Protein AF-A0A3D4ZYW8-F1 (afdb_monomer)

Solvent-accessible surface area (backbone atoms only — not comparable to full-atom values): 10559 Å² total; per-residue (Å²): 140,90,84,82,90,80,96,76,89,89,89,86,81,91,84,84,88,75,84,74,79,77,76,68,77,71,71,81,78,73,75,52,55,40,69,50,76,44,72,74,35,45,52,67,60,55,44,52,56,51,22,74,72,55,77,48,76,64,67,77,59,90,89,68,84,41,64,35,67,51,78,41,76,71,31,46,46,69,60,50,50,51,53,52,19,59,69,52,79,48,84,80,86,88,85,84,89,86,72,98,62,82,70,98,59,85,78,48,36,67,55,50,51,49,52,52,51,50,52,49,47,55,52,61,68,71,47,53,71,69,58,50,49,56,58,61,52,66,78,77,70,84,89,80,94,81,84,83,85,81,94,74,87,83,137

Nearest PDB structures (foldseek):
  4ar0-assembly1_A  TM=6.815E-01  e=3.097E-02  Neisseria meningitidis
  4jtm-assembly1_B-2  TM=6.570E-01  e=2.774E+00  Escherichia coli ETEC H10407
  7muq-assembly1_Gd  TM=4.812E-01  e=5.803E+00  Legionella pneumophila

Sequence (155 aa):
MPVPTCRAQAIFVLLALGYCLVAGAQPAATPPTVSLTATEAPVRTITASLQEQTEVQIAVTAWTDATVSVQFDRMPLDDAMRALAEAAEASWMRAYIIERKPPDEPYSAETMLSVLSDVRTAWFEGLSEEQRQALMGGWGGGRNRGQGGGPGQGG

Structure (mmCIF, N/CA/C/O backbone):
data_AF-A0A3D4ZYW8-F1
#
_entry.id   AF-A0A3D4ZYW8-F1
#
loop_
_atom_site.group_PDB
_atom_site.id
_atom_site.type_symbol
_atom_site.label_atom_id
_atom_site.label_alt_id
_atom_site.label_comp_id
_atom_site.label_asym_id
_atom_site.label_entity_id
_atom_site.label_seq_id
_atom_site.pdbx_PDB_ins_code
_atom_site.Cartn_x
_atom_site.Cartn_y
_atom_site.Cartn_z
_atom_site.occupancy
_atom_site.B_iso_or_equiv
_atom_site.auth_seq_id
_atom_site.auth_comp_id
_atom_site.auth_asym_id
_atom_site.auth_atom_id
_atom_site.pdbx_PDB_model_num
ATOM 1 N N . MET A 1 1 ? -5.172 9.113 -79.912 1.00 41.81 1 MET A N 1
ATOM 2 C CA . MET A 1 1 ? -4.070 8.853 -78.964 1.00 41.81 1 MET A CA 1
ATOM 3 C C . MET A 1 1 ? -4.012 10.016 -77.979 1.00 41.81 1 MET A C 1
ATOM 5 O O . MET A 1 1 ? -3.750 11.121 -78.436 1.00 41.81 1 MET A O 1
ATOM 9 N N . PRO A 1 2 ? -4.336 9.821 -76.691 1.00 42.44 2 PRO A N 1
ATOM 10 C CA . PRO A 1 2 ? -4.197 10.844 -75.658 1.00 42.44 2 PRO A CA 1
ATOM 11 C C . PRO A 1 2 ? -2.952 10.586 -74.789 1.00 42.44 2 PRO A C 1
ATOM 13 O O . PRO A 1 2 ? -2.712 9.459 -74.365 1.00 42.44 2 PRO A O 1
ATOM 16 N N . VAL A 1 3 ? -2.176 11.632 -74.509 1.00 45.00 3 VAL A N 1
ATOM 17 C CA . VAL A 1 3 ? -1.106 11.677 -73.489 1.00 45.00 3 VAL A CA 1
ATOM 18 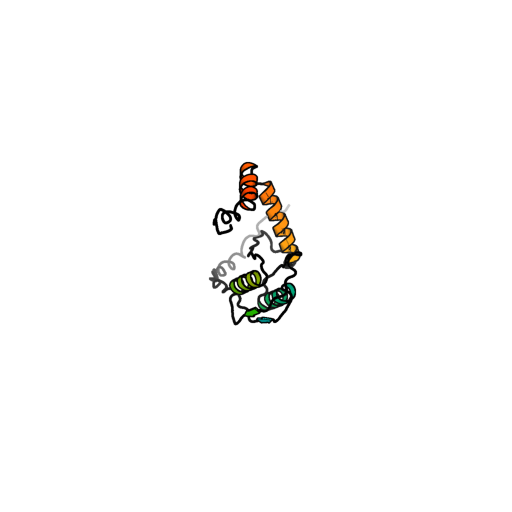C C . VAL A 1 3 ? -1.115 13.108 -72.883 1.00 45.00 3 VAL A C 1
ATOM 20 O O . VAL A 1 3 ? -1.699 13.994 -73.505 1.00 45.00 3 VAL A O 1
ATOM 23 N N . PRO A 1 4 ? -0.525 13.387 -71.703 1.00 52.12 4 PRO A N 1
ATOM 24 C CA . PRO A 1 4 ? -1.160 13.317 -70.381 1.00 52.12 4 PRO A CA 1
ATOM 25 C C . PRO A 1 4 ? -0.989 14.633 -69.567 1.00 52.12 4 PRO A C 1
ATOM 27 O O . PRO A 1 4 ? -0.434 15.606 -70.067 1.00 52.12 4 PRO A O 1
ATOM 30 N N . THR A 1 5 ? -1.336 14.595 -68.265 1.00 50.22 5 THR A N 1
ATOM 31 C CA . THR A 1 5 ? -0.846 15.475 -67.159 1.00 50.22 5 THR A CA 1
ATOM 32 C C . THR A 1 5 ? -1.259 16.963 -67.203 1.00 50.22 5 THR A C 1
ATOM 34 O O . THR A 1 5 ? -1.389 17.552 -68.257 1.00 50.22 5 THR A O 1
ATOM 37 N N . CYS A 1 6 ? -1.549 17.688 -66.120 1.00 38.56 6 CYS A N 1
ATOM 38 C CA . CYS A 1 6 ? -1.086 17.637 -64.738 1.00 38.56 6 CYS A CA 1
ATOM 39 C C . CYS A 1 6 ? -2.187 18.230 -63.835 1.00 38.56 6 CYS A C 1
ATOM 41 O O . CYS A 1 6 ? -2.578 19.382 -64.007 1.00 38.56 6 CYS A O 1
ATOM 43 N N . ARG A 1 7 ? -2.680 17.463 -62.857 1.00 48.62 7 ARG A N 1
ATOM 44 C CA . ARG A 1 7 ? -3.446 18.002 -61.725 1.00 48.62 7 ARG A CA 1
ATOM 45 C C . ARG A 1 7 ? -2.437 18.457 -60.680 1.00 48.62 7 ARG A C 1
ATOM 47 O O . ARG A 1 7 ? -1.845 17.620 -60.008 1.00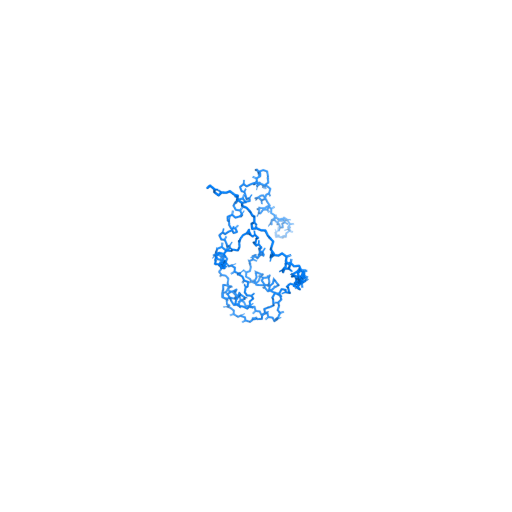 48.62 7 ARG A O 1
ATOM 54 N N . ALA A 1 8 ? -2.227 19.760 -60.566 1.00 47.19 8 ALA A N 1
ATOM 55 C CA . ALA A 1 8 ? -1.388 20.340 -59.534 1.00 47.19 8 ALA A CA 1
ATOM 56 C C . ALA A 1 8 ? -2.077 21.576 -58.950 1.00 47.19 8 ALA A C 1
ATOM 58 O O . ALA A 1 8 ? -2.634 22.378 -59.690 1.00 47.19 8 ALA A O 1
ATOM 59 N N . GLN A 1 9 ? -1.938 21.709 -57.629 1.00 50.97 9 GLN A N 1
ATOM 60 C CA . GLN A 1 9 ? -2.105 22.928 -56.834 1.00 50.97 9 GLN A CA 1
ATOM 61 C C . GLN A 1 9 ? -3.541 23.318 -56.463 1.00 50.97 9 GLN A C 1
ATOM 63 O O . GLN A 1 9 ? -4.282 23.867 -57.266 1.00 50.97 9 GLN A O 1
ATOM 68 N N . ALA A 1 10 ? -3.895 23.092 -55.192 1.00 47.31 10 ALA A N 1
ATOM 69 C CA . ALA A 1 10 ? -4.218 24.180 -54.253 1.00 47.31 10 ALA A CA 1
ATOM 70 C C . ALA A 1 10 ? -4.948 23.655 -53.000 1.00 47.31 10 ALA A C 1
ATOM 72 O O . ALA A 1 10 ? -6.103 23.988 -52.775 1.00 47.31 10 ALA A O 1
ATOM 73 N N . ILE A 1 11 ? -4.287 22.858 -52.153 1.00 49.66 11 ILE A N 1
ATOM 74 C CA . ILE A 1 11 ? -4.718 22.684 -50.752 1.00 49.66 11 ILE A CA 1
ATOM 75 C C . ILE A 1 11 ? -3.453 22.596 -49.892 1.00 49.66 11 ILE A C 1
ATOM 77 O O . ILE A 1 11 ? -3.011 21.519 -49.514 1.00 49.66 11 ILE A O 1
ATOM 81 N N . PHE A 1 12 ? -2.799 23.736 -49.669 1.00 42.12 12 PHE A N 1
ATOM 82 C CA . PHE A 1 12 ? -1.577 23.822 -48.859 1.00 42.12 12 PHE A CA 1
ATOM 83 C C . PHE A 1 12 ? -1.515 25.154 -48.095 1.00 42.12 12 PHE A C 1
ATOM 85 O O . PHE A 1 12 ? -0.533 25.873 -48.188 1.00 42.12 12 PHE A O 1
ATOM 92 N N . VAL A 1 13 ? -2.587 25.547 -47.389 1.00 47.84 13 VAL A N 1
ATOM 93 C CA . VAL A 1 13 ? -2.563 26.776 -46.551 1.00 47.84 13 VAL A CA 1
ATOM 94 C C . VAL A 1 13 ? -3.279 26.630 -45.188 1.00 47.84 13 VAL A C 1
ATOM 96 O O . VAL A 1 13 ? -3.281 27.559 -44.394 1.00 47.84 13 VAL A O 1
ATOM 99 N N . LEU A 1 14 ? -3.818 25.462 -44.818 1.00 43.00 14 LEU A N 1
ATOM 100 C CA . LEU A 1 14 ? -4.560 25.285 -43.548 1.00 43.00 14 LEU A CA 1
ATOM 101 C C . LEU A 1 14 ? -3.839 24.405 -42.506 1.00 43.00 14 LEU A C 1
ATOM 103 O O . LEU A 1 14 ? -4.476 23.656 -41.777 1.00 43.00 14 LEU A O 1
ATOM 107 N N . LEU A 1 15 ? -2.505 24.476 -42.428 1.00 50.09 15 LEU A N 1
ATOM 108 C CA . LEU A 1 15 ? -1.698 23.623 -41.534 1.00 50.09 15 LEU A CA 1
ATOM 109 C C . LEU A 1 15 ? -0.567 24.380 -40.809 1.00 50.09 15 LEU A C 1
ATOM 111 O O . LEU A 1 15 ? 0.496 23.825 -40.563 1.00 50.09 15 LEU A O 1
ATOM 115 N N . ALA A 1 16 ? -0.771 25.659 -40.472 1.00 46.38 16 ALA A N 1
ATOM 116 C CA . ALA A 1 16 ? 0.269 26.488 -39.839 1.00 46.38 16 ALA A CA 1
ATOM 117 C C . ALA A 1 16 ? -0.162 27.216 -38.548 1.00 46.38 16 ALA A C 1
ATOM 119 O O . ALA A 1 16 ? 0.522 28.135 -38.112 1.00 46.38 16 ALA A O 1
ATOM 120 N N . LEU A 1 17 ? -1.275 26.828 -37.912 1.00 51.38 17 LEU A N 1
ATOM 121 C CA . LEU A 1 17 ? -1.843 27.570 -36.771 1.00 51.38 17 LEU A CA 1
ATOM 122 C C . LEU A 1 17 ? -2.374 26.660 -35.648 1.00 51.38 17 LEU A C 1
ATOM 124 O O . LEU A 1 17 ? -3.438 26.897 -35.091 1.00 51.38 17 LEU A O 1
ATOM 128 N N . GLY A 1 18 ? -1.635 25.596 -35.322 1.00 45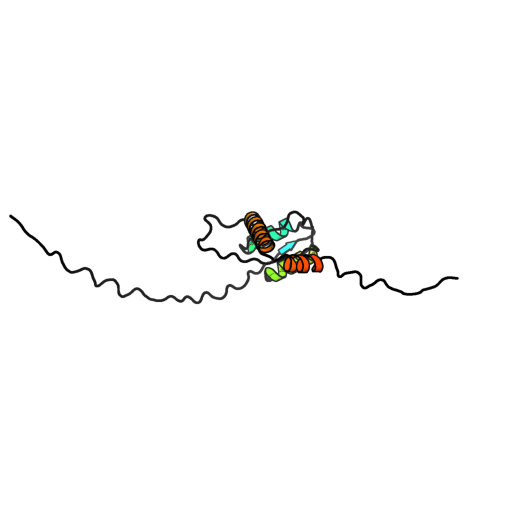.66 18 GLY A N 1
ATOM 129 C CA . GLY A 1 18 ? -2.044 24.636 -34.284 1.00 45.66 18 GLY A CA 1
ATOM 130 C C . GLY A 1 18 ? -0.943 24.158 -33.339 1.00 45.66 18 GLY A C 1
ATOM 131 O O . GLY A 1 18 ? -1.201 23.276 -32.532 1.00 45.66 18 GLY A O 1
ATOM 132 N N . TYR A 1 19 ? 0.271 24.712 -33.407 1.00 45.88 19 TYR A N 1
ATOM 133 C CA . TYR A 1 19 ? 1.371 24.374 -32.491 1.00 45.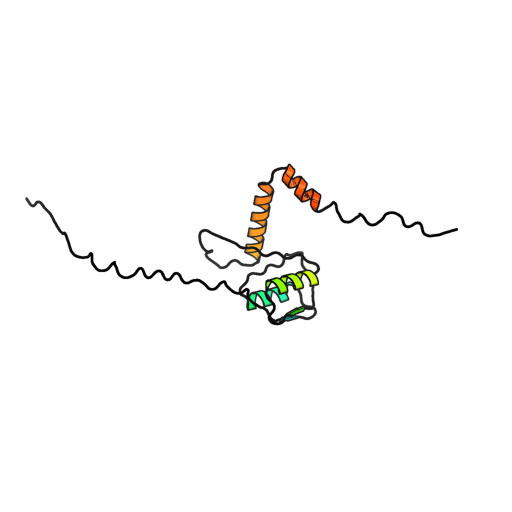88 19 TYR A CA 1
ATOM 134 C C . TYR A 1 19 ? 1.426 25.354 -31.308 1.00 45.88 19 TYR A C 1
ATOM 136 O O . TYR A 1 19 ? 2.455 25.955 -31.012 1.00 45.88 19 TYR A O 1
ATOM 144 N N . CYS A 1 20 ? 0.308 25.518 -30.599 1.00 42.41 20 CYS A N 1
ATOM 145 C CA . CYS A 1 20 ? 0.399 25.939 -29.206 1.00 42.41 20 CYS A CA 1
ATOM 146 C C . CYS A 1 20 ? 0.823 24.709 -28.407 1.00 42.41 20 CYS A C 1
ATOM 148 O O . CYS A 1 20 ? 0.001 23.872 -28.041 1.00 42.41 20 CYS A O 1
ATOM 150 N N . LEU A 1 21 ? 2.134 24.604 -28.183 1.00 47.84 21 LEU A N 1
ATOM 151 C CA . LEU A 1 21 ? 2.738 23.849 -27.094 1.00 47.84 21 LEU A CA 1
ATOM 152 C C . LEU A 1 21 ? 2.019 24.215 -25.789 1.00 47.84 21 LEU A C 1
ATOM 154 O O . LEU A 1 21 ? 2.416 25.136 -25.079 1.00 47.84 21 LEU A O 1
ATOM 158 N N . VAL A 1 22 ? 0.965 23.476 -25.450 1.00 47.06 22 VAL A N 1
ATOM 159 C CA . VAL A 1 22 ? 0.527 23.339 -24.064 1.00 47.06 22 VAL A CA 1
ATOM 160 C C . VAL A 1 22 ? 1.560 22.431 -23.410 1.00 47.06 22 VAL A C 1
ATOM 162 O O . VAL A 1 22 ? 1.350 21.241 -23.202 1.00 47.06 22 VAL A O 1
ATOM 165 N N . ALA A 1 23 ? 2.724 23.007 -23.111 1.00 49.19 23 ALA A N 1
ATOM 166 C CA . ALA A 1 23 ? 3.553 22.541 -22.017 1.00 49.19 23 ALA A CA 1
ATOM 167 C C . ALA A 1 23 ? 2.779 22.866 -20.735 1.00 49.19 23 ALA A C 1
ATOM 169 O O . ALA A 1 23 ? 3.063 23.833 -20.032 1.00 49.19 23 ALA A O 1
ATOM 170 N N . GLY A 1 24 ? 1.715 22.100 -20.488 1.00 45.72 24 GLY A N 1
ATOM 171 C CA . GLY A 1 24 ? 1.091 22.053 -19.185 1.00 45.72 24 GLY A CA 1
ATOM 172 C C . GLY A 1 24 ? 2.152 21.512 -18.249 1.00 45.72 24 GLY A C 1
ATOM 173 O O . GLY A 1 24 ? 2.442 20.319 -18.272 1.00 45.72 24 GLY A O 1
ATOM 174 N N . ALA A 1 25 ? 2.772 22.394 -17.470 1.00 46.66 25 ALA A N 1
ATOM 175 C CA . ALA A 1 25 ? 3.428 21.993 -16.245 1.00 46.66 25 ALA A CA 1
ATOM 176 C C . ALA A 1 25 ? 2.351 21.285 -15.419 1.00 46.66 25 ALA A C 1
ATOM 178 O O . ALA A 1 25 ? 1.511 21.939 -14.802 1.00 46.66 25 ALA A O 1
ATOM 179 N N . GLN A 1 26 ? 2.297 19.954 -15.506 1.00 56.25 26 GLN A N 1
ATOM 180 C CA . GLN A 1 26 ? 1.475 19.169 -14.604 1.00 56.25 26 GLN A CA 1
ATOM 181 C C . GLN A 1 26 ? 1.973 19.529 -13.203 1.00 56.25 26 GLN A C 1
ATOM 183 O O . GLN A 1 26 ? 3.169 19.357 -12.940 1.00 56.25 26 GLN A O 1
ATOM 188 N N . PRO A 1 27 ? 1.127 20.106 -12.331 1.00 50.97 27 PRO A N 1
ATOM 189 C CA . PRO A 1 27 ? 1.529 20.322 -10.954 1.00 50.97 27 PRO A CA 1
ATOM 190 C C . PRO A 1 27 ? 1.993 18.972 -10.415 1.00 50.97 27 PRO A C 1
ATOM 192 O O . PRO A 1 27 ? 1.331 17.960 -10.659 1.00 50.97 27 PRO A O 1
ATOM 195 N N . ALA A 1 28 ? 3.155 18.945 -9.755 1.00 57.56 28 ALA A N 1
ATOM 196 C CA . ALA A 1 28 ? 3.636 17.744 -9.089 1.00 57.56 28 ALA A CA 1
ATOM 197 C C . ALA A 1 28 ? 2.474 17.192 -8.256 1.00 57.56 28 ALA A C 1
ATOM 199 O O . ALA A 1 28 ? 1.962 17.895 -7.380 1.00 57.56 28 ALA A O 1
ATOM 200 N N . ALA A 1 29 ? 1.994 15.998 -8.614 1.00 64.12 29 ALA A N 1
ATOM 201 C CA . ALA A 1 29 ? 0.830 15.413 -7.976 1.00 64.12 29 ALA A CA 1
ATOM 202 C C . ALA A 1 29 ? 1.135 15.321 -6.480 1.00 64.12 29 ALA A C 1
ATOM 204 O O . ALA A 1 29 ? 2.076 14.642 -6.066 1.00 64.12 29 ALA A O 1
ATOM 205 N N . THR A 1 30 ? 0.399 16.089 -5.679 1.00 72.12 30 THR A N 1
ATOM 206 C CA . THR A 1 30 ? 0.544 16.022 -4.227 1.00 72.12 30 THR A CA 1
ATOM 207 C C . THR A 1 30 ? 0.129 14.610 -3.814 1.00 72.12 30 THR A C 1
ATOM 209 O O . THR A 1 30 ? -0.906 14.147 -4.303 1.00 72.12 30 THR A O 1
ATOM 212 N N . PRO A 1 31 ? 0.918 13.894 -2.990 1.00 77.44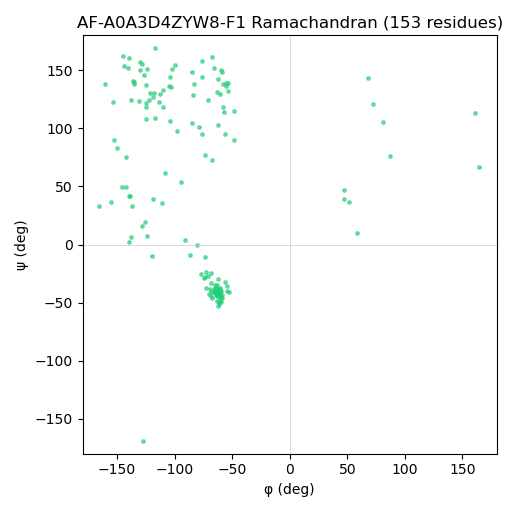 31 PRO A N 1
ATOM 213 C CA . PRO A 1 31 ? 0.564 12.543 -2.577 1.00 77.44 31 PRO A CA 1
ATOM 214 C C . PRO A 1 31 ? -0.845 12.534 -1.975 1.00 77.44 31 PRO A C 1
ATOM 216 O O . PRO A 1 31 ? -1.172 13.458 -1.222 1.00 77.44 31 PRO A O 1
ATOM 219 N N . PRO A 1 32 ? -1.677 11.526 -2.283 1.00 91.62 32 PRO A N 1
ATOM 220 C CA . PRO A 1 32 ? -3.020 11.470 -1.736 1.00 91.62 32 PRO A CA 1
ATOM 221 C C . PRO A 1 32 ? -2.949 11.365 -0.210 1.00 91.62 32 PRO A C 1
ATOM 223 O O . PRO A 1 32 ? -2.059 10.712 0.347 1.00 91.62 32 PRO A O 1
ATOM 226 N N . THR A 1 33 ? -3.879 12.033 0.462 1.00 95.44 33 THR A N 1
ATOM 227 C CA . THR A 1 33 ? -4.041 11.950 1.911 1.00 95.44 33 THR A CA 1
ATOM 228 C C . THR A 1 33 ? -5.217 11.048 2.254 1.00 95.44 33 THR A C 1
ATOM 230 O O . THR A 1 33 ? -6.163 10.926 1.480 1.00 95.44 33 THR A O 1
ATOM 233 N N . VAL A 1 34 ? -5.147 10.407 3.418 1.00 97.12 34 VAL A N 1
ATOM 234 C CA . VAL A 1 34 ? -6.156 9.467 3.905 1.00 97.12 34 VAL A CA 1
ATOM 235 C C . VAL A 1 34 ? -6.637 9.853 5.294 1.00 97.12 34 VAL A C 1
ATOM 237 O O . VAL A 1 34 ? -5.869 10.349 6.126 1.00 97.12 34 VAL A O 1
ATOM 240 N N . SER A 1 35 ? -7.916 9.586 5.543 1.00 97.50 35 SER A N 1
ATOM 241 C CA . SER A 1 35 ? -8.531 9.694 6.862 1.00 97.50 35 SER A CA 1
ATOM 242 C C . SER A 1 35 ? -9.309 8.418 7.152 1.00 97.50 35 SER A C 1
ATOM 244 O O . SER A 1 35 ? -10.181 8.019 6.380 1.00 97.50 35 SER A O 1
ATOM 246 N N . LEU A 1 36 ? -8.983 7.752 8.256 1.00 97.38 36 LEU A N 1
ATOM 247 C CA . LEU A 1 36 ? -9.591 6.480 8.634 1.00 97.38 36 LEU A CA 1
ATOM 248 C C . LEU A 1 36 ? -9.380 6.224 10.123 1.00 97.38 36 LEU A C 1
ATOM 250 O O . LEU A 1 36 ? -8.282 6.408 10.635 1.00 97.38 36 LEU A O 1
ATOM 254 N N . THR A 1 37 ? -10.415 5.730 10.792 1.00 97.94 37 THR A N 1
ATOM 255 C CA . THR A 1 37 ? -10.299 5.136 12.124 1.00 97.94 37 THR A CA 1
ATOM 256 C C . THR A 1 37 ? -10.749 3.692 12.023 1.00 97.94 37 THR A C 1
ATOM 258 O O . THR A 1 37 ? -11.846 3.421 11.535 1.00 97.94 37 THR A O 1
ATOM 261 N N . ALA A 1 38 ? -9.913 2.775 12.487 1.00 97.62 38 ALA A N 1
ATOM 262 C CA . ALA A 1 38 ? -10.237 1.364 12.578 1.00 97.62 38 ALA A CA 1
ATOM 263 C C . ALA A 1 38 ? -9.784 0.825 13.932 1.00 97.62 38 ALA A C 1
ATOM 265 O O . ALA A 1 38 ? -8.693 1.143 14.402 1.00 97.62 38 ALA A O 1
ATOM 266 N N . THR A 1 39 ? -10.622 -0.007 14.538 1.00 97.81 39 THR A N 1
ATOM 267 C CA . THR A 1 39 ? -10.346 -0.663 15.815 1.00 97.81 39 THR A CA 1
ATOM 268 C C . THR A 1 39 ? -10.432 -2.157 15.587 1.00 97.81 39 THR A C 1
ATOM 270 O O . THR A 1 39 ? -11.454 -2.620 15.086 1.00 97.81 39 THR A O 1
ATOM 273 N N . GLU A 1 40 ? -9.368 -2.881 15.932 1.00 97.38 40 GLU A N 1
ATOM 274 C CA . GLU A 1 40 ? -9.275 -4.337 15.778 1.00 97.38 40 GLU A CA 1
ATOM 275 C C . GLU A 1 40 ? -9.744 -4.818 14.393 1.00 97.38 40 GLU A C 1
ATOM 277 O O . GLU A 1 40 ? -10.523 -5.762 14.263 1.00 97.38 40 GLU A O 1
ATOM 282 N N . ALA A 1 41 ? -9.274 -4.152 13.334 1.00 98.00 41 ALA A N 1
ATOM 283 C CA . ALA A 1 41 ? -9.646 -4.483 11.964 1.00 98.00 41 ALA A CA 1
ATOM 284 C C . ALA A 1 41 ? -8.522 -5.243 11.240 1.00 98.00 41 ALA A C 1
ATOM 286 O O . ALA A 1 41 ? -7.342 -4.919 11.428 1.00 98.00 41 ALA A O 1
ATOM 287 N N . PRO A 1 42 ? -8.856 -6.213 10.367 1.00 97.62 42 PRO A N 1
ATOM 288 C CA . PRO A 1 42 ? -7.869 -6.868 9.520 1.00 97.62 42 PRO A CA 1
ATOM 289 C C . PRO A 1 42 ? -7.139 -5.856 8.637 1.00 97.62 42 PRO A C 1
ATOM 291 O O . PRO A 1 42 ? -7.766 -4.990 8.019 1.00 97.62 42 PRO A O 1
ATOM 294 N N . VAL A 1 43 ? -5.821 -6.014 8.493 1.00 96.88 43 VAL A N 1
ATOM 295 C CA . VAL A 1 43 ? -4.998 -5.148 7.625 1.00 96.88 43 VAL A CA 1
ATOM 296 C C . VAL A 1 43 ? -5.535 -5.107 6.187 1.00 96.88 43 VAL A C 1
ATOM 298 O O . VAL A 1 43 ? -5.526 -4.054 5.551 1.00 96.88 43 VAL A O 1
ATOM 301 N N . ARG A 1 44 ? -6.074 -6.224 5.678 1.00 95.19 44 ARG A N 1
ATOM 302 C CA . ARG A 1 44 ? -6.713 -6.295 4.349 1.00 95.19 44 ARG A CA 1
ATOM 303 C C . ARG A 1 44 ? -7.921 -5.368 4.221 1.00 95.19 44 ARG A C 1
ATOM 305 O O . ARG A 1 44 ? -8.076 -4.706 3.205 1.00 95.19 44 ARG A O 1
ATOM 312 N N . THR A 1 45 ? -8.750 -5.293 5.257 1.00 96.38 45 THR A N 1
ATOM 313 C CA . THR A 1 45 ? -9.920 -4.410 5.272 1.00 96.38 45 THR A CA 1
ATOM 314 C C . THR A 1 45 ? -9.490 -2.950 5.322 1.00 96.38 45 THR A C 1
ATOM 316 O O . THR A 1 45 ? -10.009 -2.136 4.568 1.00 96.38 45 THR A O 1
ATOM 319 N N . ILE A 1 46 ? -8.504 -2.620 6.164 1.00 97.56 46 ILE A N 1
ATOM 320 C CA . ILE A 1 46 ? -7.975 -1.252 6.257 1.00 97.56 46 ILE A CA 1
ATOM 321 C C . ILE A 1 46 ? -7.407 -0.811 4.903 1.00 97.56 46 ILE A C 1
ATOM 323 O O . ILE A 1 46 ? -7.761 0.252 4.406 1.00 97.56 46 ILE A O 1
ATOM 327 N N . THR A 1 47 ? -6.557 -1.635 4.287 1.00 95.62 47 THR A N 1
ATOM 328 C CA . THR A 1 47 ? -5.919 -1.316 2.998 1.00 95.62 47 THR A CA 1
ATOM 329 C C . THR A 1 47 ? -6.910 -1.201 1.842 1.00 95.62 47 THR A C 1
ATOM 331 O O . THR A 1 47 ? -6.735 -0.309 1.016 1.00 95.62 47 THR A O 1
ATOM 334 N N . ALA A 1 48 ? -7.981 -2.002 1.815 1.00 94.56 48 ALA A N 1
ATOM 335 C CA . ALA A 1 48 ? -9.070 -1.832 0.850 1.00 94.56 48 ALA A CA 1
ATOM 336 C C . ALA A 1 48 ? -9.715 -0.438 0.961 1.00 94.56 48 ALA A C 1
ATOM 338 O O . ALA A 1 48 ? -9.843 0.263 -0.042 1.00 94.56 48 ALA A O 1
ATOM 339 N N . SER A 1 49 ? -10.007 0.025 2.182 1.00 95.81 49 SER A N 1
ATOM 340 C CA . SER A 1 49 ? -10.542 1.375 2.407 1.00 95.81 49 SER A CA 1
ATOM 341 C C . SER A 1 49 ? -9.568 2.484 1.991 1.00 95.81 49 SER A C 1
ATOM 343 O O . SER A 1 49 ? -9.993 3.535 1.515 1.00 95.81 49 SER A O 1
ATOM 345 N N . LEU A 1 50 ? -8.255 2.285 2.167 1.00 96.19 50 LEU A N 1
ATOM 346 C CA . LEU A 1 50 ? -7.245 3.251 1.712 1.00 96.19 50 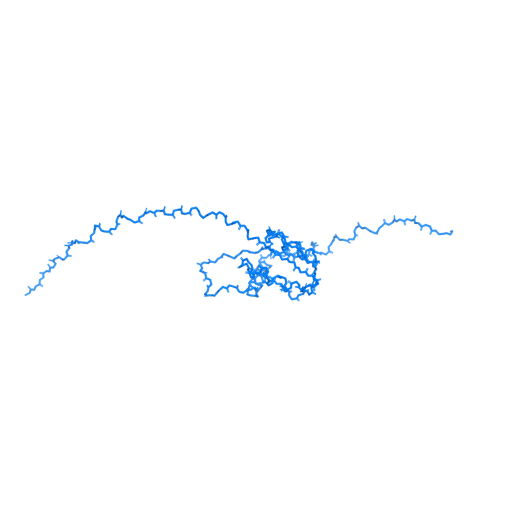LEU A CA 1
ATOM 347 C C . LEU A 1 50 ? -7.165 3.308 0.179 1.00 96.19 50 LEU A C 1
ATOM 349 O O . LEU A 1 50 ? -7.017 4.390 -0.392 1.00 96.19 50 LEU A O 1
ATOM 353 N N . GLN A 1 51 ? -7.290 2.162 -0.489 1.00 93.75 51 GLN A N 1
ATOM 354 C CA . GLN A 1 51 ? -7.322 2.079 -1.947 1.00 93.75 51 GLN A CA 1
ATOM 355 C C . GLN A 1 51 ? -8.551 2.801 -2.522 1.00 93.75 51 GLN A C 1
ATOM 357 O O . GLN A 1 51 ? -8.411 3.568 -3.473 1.00 93.75 51 GLN A O 1
ATOM 362 N N . GLU A 1 52 ? -9.728 2.650 -1.907 1.00 92.75 52 GLU A N 1
ATOM 363 C CA . GLU A 1 52 ? -10.947 3.374 -2.305 1.00 92.75 52 GLU A CA 1
ATOM 364 C C . GLU A 1 52 ? -10.802 4.902 -2.198 1.00 92.75 52 GLU A C 1
ATOM 366 O O . GLU A 1 52 ? -11.304 5.629 -3.051 1.00 92.75 52 GLU A O 1
ATOM 371 N N . GLN A 1 53 ? -10.098 5.406 -1.177 1.00 94.06 53 GLN A N 1
ATOM 372 C CA . GLN A 1 53 ? -9.900 6.850 -0.978 1.00 94.06 53 GLN A CA 1
ATOM 373 C C . GLN A 1 53 ? -8.905 7.478 -1.959 1.00 94.06 53 GLN A C 1
ATOM 375 O O . GLN A 1 53 ? -8.964 8.682 -2.203 1.00 94.06 53 GLN A O 1
ATOM 380 N N . THR A 1 54 ? -7.945 6.697 -2.455 1.00 92.62 54 THR A N 1
ATOM 381 C CA . THR A 1 54 ? -6.747 7.239 -3.116 1.00 92.62 54 THR A CA 1
ATOM 382 C C . THR A 1 54 ? -6.575 6.803 -4.562 1.00 92.62 54 THR A C 1
ATOM 384 O O . THR A 1 54 ? -5.687 7.325 -5.232 1.00 92.62 54 THR A O 1
ATOM 387 N N . GLU A 1 55 ? -7.371 5.836 -5.027 1.00 87.19 55 GLU A N 1
ATOM 388 C CA . GLU A 1 55 ? -7.212 5.158 -6.322 1.00 87.19 55 GLU A CA 1
ATOM 389 C C . GLU A 1 55 ? -5.839 4.467 -6.493 1.00 87.19 55 GLU A C 1
ATOM 391 O O . GLU A 1 55 ? -5.493 3.993 -7.578 1.00 87.19 55 GLU A O 1
ATOM 396 N N . VAL A 1 56 ? -5.045 4.366 -5.419 1.00 90.00 56 VAL A N 1
ATOM 397 C CA . VAL A 1 56 ? -3.763 3.658 -5.403 1.00 90.00 56 VAL A CA 1
ATOM 398 C C . VAL A 1 56 ? -4.016 2.180 -5.152 1.00 90.00 56 VAL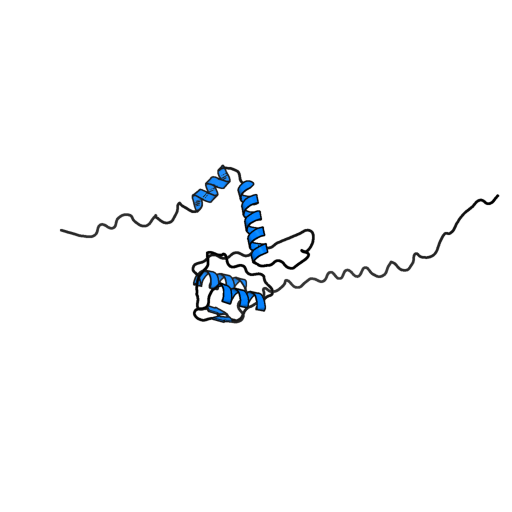 A C 1
ATOM 400 O O . VAL A 1 56 ? -4.669 1.812 -4.181 1.00 90.00 56 VAL A O 1
ATOM 403 N N . GLN A 1 57 ? -3.445 1.326 -5.998 1.00 89.88 57 GLN A N 1
ATOM 404 C CA . GLN A 1 57 ? -3.488 -0.122 -5.808 1.00 89.88 57 GLN A CA 1
ATOM 405 C C . GLN A 1 57 ? -2.607 -0.532 -4.624 1.00 89.88 57 GLN A C 1
ATOM 407 O O . GLN A 1 57 ? -1.411 -0.228 -4.596 1.00 89.88 57 GLN A O 1
ATOM 412 N N . ILE A 1 58 ? -3.190 -1.235 -3.655 1.00 92.25 58 ILE A N 1
ATOM 413 C CA . ILE A 1 58 ? -2.511 -1.690 -2.443 1.00 92.25 58 ILE A CA 1
ATOM 414 C C . ILE A 1 58 ? -2.683 -3.199 -2.332 1.00 92.25 58 ILE A C 1
ATOM 416 O O . ILE A 1 58 ? -3.793 -3.716 -2.256 1.00 92.25 58 ILE A O 1
ATOM 420 N N . ALA A 1 59 ? -1.564 -3.914 -2.281 1.00 90.00 59 ALA A N 1
ATOM 421 C CA . ALA A 1 59 ? -1.564 -5.360 -2.157 1.00 90.00 59 ALA A CA 1
ATOM 422 C C . ALA A 1 59 ? -1.063 -5.796 -0.779 1.00 90.00 59 ALA A C 1
ATOM 424 O O . ALA A 1 59 ? -0.011 -5.354 -0.317 1.00 90.00 59 ALA A O 1
ATOM 425 N N . VAL A 1 60 ? -1.796 -6.714 -0.147 1.00 91.12 60 VAL A N 1
ATOM 426 C CA . VAL A 1 60 ? -1.399 -7.346 1.115 1.00 91.12 60 VAL A CA 1
ATOM 427 C C . VAL A 1 60 ? -1.047 -8.799 0.838 1.00 91.12 60 VAL A C 1
ATOM 429 O O . VAL A 1 60 ? -1.881 -9.598 0.404 1.00 91.12 60 VAL A O 1
ATOM 432 N N . THR A 1 61 ? 0.202 -9.160 1.102 1.00 86.94 61 THR A N 1
ATOM 433 C CA . THR A 1 61 ? 0.713 -10.518 0.900 1.00 86.94 61 THR A CA 1
ATOM 434 C C . THR A 1 61 ? -0.044 -11.559 1.722 1.00 86.94 61 THR A C 1
ATOM 436 O O . THR A 1 61 ? -0.526 -11.257 2.811 1.00 86.94 61 THR A O 1
ATOM 439 N N . ALA A 1 62 ? -0.138 -12.799 1.230 1.00 84.25 62 ALA A N 1
ATOM 440 C CA . ALA A 1 62 ? -0.909 -13.880 1.864 1.00 84.25 62 ALA A CA 1
ATOM 441 C C . ALA A 1 62 ? -0.511 -14.171 3.327 1.00 84.25 62 ALA A C 1
ATOM 443 O O . ALA A 1 62 ? -1.369 -14.511 4.130 1.00 84.25 62 ALA A O 1
ATOM 444 N N . TRP A 1 63 ? 0.764 -13.991 3.682 1.00 84.44 63 TRP A N 1
ATOM 445 C CA . TRP A 1 63 ? 1.299 -14.233 5.030 1.00 84.44 63 TRP A CA 1
ATOM 446 C C . TRP A 1 63 ? 1.045 -13.098 6.038 1.00 84.44 63 TRP A C 1
ATOM 448 O O . TRP A 1 63 ? 1.455 -13.204 7.189 1.00 84.44 63 TRP A O 1
ATOM 458 N N . THR A 1 64 ? 0.387 -12.010 5.629 1.00 88.56 64 THR A N 1
ATOM 459 C CA . THR A 1 64 ? 0.006 -10.916 6.532 1.00 88.56 64 THR A CA 1
ATOM 460 C C . THR A 1 64 ? -1.451 -11.102 6.947 1.00 88.56 64 THR A C 1
ATOM 462 O O . THR A 1 64 ? -2.361 -10.730 6.204 1.00 88.56 64 THR A O 1
ATOM 465 N N . ASP A 1 65 ? -1.651 -11.690 8.127 1.00 91.75 65 ASP A N 1
ATOM 466 C CA . ASP A 1 65 ? -2.963 -11.947 8.747 1.00 91.75 65 ASP A CA 1
ATOM 467 C C . ASP A 1 65 ? -3.110 -11.207 10.090 1.00 91.75 65 ASP A C 1
ATOM 469 O O . ASP A 1 65 ? -3.592 -11.729 11.092 1.00 91.75 65 ASP A O 1
ATOM 473 N N . ALA A 1 66 ? -2.599 -9.976 10.135 1.00 94.88 66 ALA A N 1
ATOM 474 C CA . ALA A 1 66 ? -2.642 -9.139 11.325 1.00 94.88 66 ALA A CA 1
ATOM 475 C C . ALA A 1 66 ? -3.968 -8.370 11.425 1.00 94.88 66 ALA A C 1
ATOM 477 O O . ALA A 1 66 ? -4.564 -7.955 10.424 1.00 94.88 66 ALA A O 1
ATOM 478 N N . THR A 1 67 ? -4.379 -8.131 12.666 1.00 97.69 67 THR A N 1
ATOM 479 C CA . THR A 1 67 ? -5.505 -7.274 13.041 1.00 97.69 67 THR A CA 1
ATOM 480 C C . THR A 1 67 ? -4.964 -6.130 13.886 1.00 97.69 67 THR A C 1
ATOM 482 O O . THR A 1 67 ? -4.195 -6.374 14.812 1.00 97.69 67 THR A O 1
ATOM 485 N N . VAL A 1 68 ? -5.325 -4.887 13.562 1.00 97.94 68 VAL A N 1
ATOM 486 C CA . VAL A 1 68 ? -4.721 -3.693 14.173 1.00 97.94 68 VAL A CA 1
ATOM 487 C C . VAL A 1 68 ? -5.758 -2.611 14.468 1.00 97.94 68 VAL A C 1
ATOM 489 O O . VAL A 1 68 ? -6.839 -2.578 13.877 1.00 97.94 68 VAL A O 1
ATOM 492 N N . SER A 1 69 ? -5.396 -1.698 15.368 1.00 97.94 69 SER A N 1
ATOM 493 C CA . SER A 1 69 ? -6.148 -0.476 15.653 1.00 97.94 69 SER A CA 1
ATOM 494 C C . SER A 1 69 ? -5.323 0.729 15.215 1.00 97.94 69 SER A C 1
ATOM 496 O O . SER A 1 69 ? -4.195 0.900 15.672 1.00 97.94 69 SER A O 1
ATOM 498 N N . VAL A 1 70 ? -5.871 1.556 14.326 1.00 97.75 70 VAL A N 1
ATOM 499 C CA . VAL A 1 70 ? -5.182 2.711 13.736 1.00 97.75 70 VAL A CA 1
ATOM 500 C C . VAL A 1 70 ? -6.126 3.898 13.594 1.00 97.75 70 VAL A C 1
ATOM 502 O O . VAL A 1 70 ? -7.336 3.746 13.413 1.00 97.75 70 VAL A O 1
ATOM 505 N N . GLN A 1 71 ? -5.554 5.097 13.638 1.00 98.12 71 GLN A N 1
ATOM 506 C CA . GLN A 1 71 ? -6.261 6.337 13.357 1.00 98.12 71 GLN A CA 1
ATOM 507 C C . GLN A 1 71 ? -5.379 7.246 12.503 1.00 98.12 71 GLN A C 1
ATOM 509 O O . GLN A 1 71 ? -4.266 7.599 12.890 1.00 98.12 71 GLN A O 1
ATOM 514 N N . PHE A 1 72 ? -5.909 7.647 11.355 1.00 97.81 72 PHE A N 1
ATOM 515 C CA . PHE A 1 72 ? -5.295 8.563 10.408 1.00 97.81 72 PHE A CA 1
ATOM 516 C C . PHE A 1 72 ? -6.219 9.769 10.222 1.00 97.81 72 PHE A C 1
ATOM 518 O O . PHE A 1 72 ? -7.414 9.605 9.974 1.00 97.81 72 PHE A O 1
ATOM 525 N N . ASP A 1 73 ? -5.667 10.976 10.323 1.00 97.50 73 ASP A N 1
ATOM 526 C CA . ASP A 1 73 ? -6.359 12.229 10.008 1.00 97.50 73 ASP A CA 1
ATOM 527 C C . ASP A 1 73 ? -5.547 12.998 8.968 1.00 97.50 73 ASP A C 1
ATOM 529 O O . ASP A 1 73 ? -4.464 13.502 9.272 1.00 97.50 73 ASP A O 1
ATOM 533 N N . ARG A 1 74 ? -6.059 13.050 7.731 1.00 96.00 74 ARG A N 1
ATOM 534 C CA . ARG A 1 74 ? -5.446 13.733 6.580 1.00 96.00 74 ARG A CA 1
ATOM 535 C C . ARG A 1 74 ? -3.955 13.415 6.437 1.00 96.00 74 ARG A C 1
ATOM 537 O O . ARG A 1 74 ? -3.147 14.283 6.108 1.00 96.00 74 ARG A O 1
ATOM 544 N N . MET A 1 75 ? -3.597 12.162 6.692 1.00 96.75 75 MET A N 1
ATOM 545 C CA . MET A 1 75 ? -2.218 11.694 6.681 1.00 96.75 75 MET A CA 1
ATOM 546 C C . MET A 1 75 ? -1.798 11.370 5.243 1.00 96.75 75 MET A C 1
ATOM 548 O O . MET A 1 75 ? -2.593 10.765 4.525 1.00 96.75 75 MET A O 1
ATOM 552 N N . PRO A 1 76 ? -0.582 11.725 4.788 1.00 96.12 76 PRO A N 1
ATOM 553 C CA . PRO A 1 76 ? -0.075 11.252 3.502 1.00 96.12 76 PRO A CA 1
ATOM 554 C C . PRO A 1 76 ? -0.106 9.723 3.429 1.00 96.12 76 PRO A C 1
ATOM 556 O O . PRO A 1 76 ? 0.295 9.055 4.383 1.00 96.12 76 PRO A O 1
ATOM 559 N N . LEU A 1 77 ? -0.547 9.166 2.297 1.00 95.56 77 LEU A N 1
ATOM 560 C CA . LEU A 1 77 ? -0.737 7.719 2.148 1.00 95.56 77 LEU A CA 1
ATOM 561 C C . LEU A 1 77 ? 0.515 6.910 2.527 1.00 95.56 77 LEU A C 1
ATOM 563 O O . LEU A 1 77 ? 0.394 5.901 3.208 1.00 95.56 77 LEU A O 1
ATOM 567 N N . ASP A 1 78 ? 1.715 7.358 2.153 1.00 95.31 78 ASP A N 1
ATOM 568 C CA . ASP A 1 78 ? 2.958 6.650 2.505 1.00 95.31 78 ASP A CA 1
ATOM 569 C C . ASP A 1 78 ? 3.230 6.592 4.001 1.00 95.31 78 ASP A C 1
ATOM 571 O O . ASP A 1 78 ? 3.740 5.590 4.504 1.00 95.31 78 ASP A O 1
ATOM 575 N N . ASP A 1 79 ? 2.906 7.665 4.713 1.00 96.44 79 ASP A N 1
ATOM 576 C CA . ASP A 1 79 ? 3.091 7.712 6.156 1.00 96.44 79 ASP A CA 1
ATOM 577 C C . ASP A 1 79 ? 2.049 6.827 6.846 1.00 96.44 79 ASP A C 1
ATOM 579 O O . ASP A 1 79 ? 2.396 6.089 7.768 1.00 96.44 79 ASP A O 1
ATOM 583 N N . ALA A 1 80 ? 0.817 6.796 6.326 1.00 97.50 80 ALA A N 1
ATOM 584 C CA . ALA A 1 80 ? -0.221 5.875 6.780 1.00 97.50 80 ALA A CA 1
ATOM 585 C C . ALA A 1 80 ? 0.160 4.407 6.523 1.00 97.50 80 ALA A C 1
ATOM 587 O O . ALA A 1 80 ? 0.007 3.573 7.413 1.00 97.50 80 ALA A O 1
ATOM 588 N N . MET A 1 81 ? 0.724 4.082 5.353 1.00 97.31 81 MET A N 1
ATOM 589 C CA . MET A 1 81 ? 1.201 2.730 5.037 1.00 97.31 81 MET A CA 1
ATOM 590 C C . MET A 1 81 ? 2.376 2.313 5.922 1.00 97.31 81 MET A C 1
ATOM 592 O O . MET A 1 81 ? 2.423 1.168 6.372 1.00 97.31 81 MET A O 1
ATOM 596 N N . ARG A 1 82 ? 3.300 3.235 6.226 1.00 97.00 82 ARG A N 1
ATOM 597 C CA . ARG A 1 82 ? 4.399 2.978 7.166 1.00 97.00 82 ARG A CA 1
ATOM 598 C C . ARG A 1 82 ? 3.878 2.692 8.572 1.00 97.00 82 ARG A C 1
ATOM 600 O O . ARG A 1 82 ? 4.279 1.691 9.157 1.00 97.00 82 ARG A O 1
ATOM 607 N N . ALA A 1 83 ? 2.977 3.531 9.081 1.00 97.50 83 ALA A N 1
ATOM 608 C CA . ALA A 1 83 ? 2.378 3.358 10.401 1.00 97.50 83 ALA A CA 1
ATOM 609 C C . ALA A 1 83 ? 1.552 2.065 10.492 1.00 97.50 83 ALA A C 1
ATOM 611 O O . ALA A 1 83 ? 1.626 1.347 11.486 1.00 97.50 83 ALA A O 1
ATOM 612 N N . LEU A 1 84 ? 0.803 1.732 9.436 1.00 97.81 84 LEU A N 1
ATOM 613 C CA . LEU A 1 84 ? 0.041 0.490 9.353 1.00 97.81 84 LEU A CA 1
ATOM 614 C C . LEU A 1 84 ? 0.955 -0.741 9.380 1.00 97.81 84 LEU A C 1
ATOM 616 O O . LEU A 1 84 ? 0.662 -1.701 10.087 1.00 97.81 84 LEU A O 1
ATOM 620 N N . ALA A 1 85 ? 2.057 -0.713 8.628 1.00 96.50 85 ALA A N 1
ATOM 621 C CA . ALA A 1 85 ? 3.026 -1.803 8.607 1.00 96.50 85 ALA A CA 1
ATOM 622 C C . ALA A 1 85 ? 3.707 -1.989 9.968 1.00 96.50 85 ALA A C 1
ATOM 624 O O . ALA A 1 85 ? 3.833 -3.119 10.425 1.00 96.50 85 ALA A O 1
ATOM 625 N N . GLU A 1 86 ? 4.073 -0.897 10.642 1.00 96.44 86 GLU A N 1
ATOM 626 C CA . GLU A 1 86 ? 4.623 -0.940 12.000 1.00 96.44 86 GLU A CA 1
ATOM 627 C C . GLU A 1 86 ? 3.627 -1.550 12.996 1.00 96.44 86 GLU A C 1
ATOM 629 O O . GLU A 1 86 ? 3.981 -2.478 13.719 1.00 96.44 86 GLU A O 1
ATOM 634 N N . ALA A 1 87 ? 2.366 -1.105 12.975 1.00 96.38 87 ALA A N 1
ATOM 635 C CA . ALA A 1 87 ? 1.310 -1.651 13.831 1.00 96.38 87 ALA A CA 1
ATOM 636 C C . ALA A 1 87 ? 1.031 -3.142 13.567 1.00 96.38 87 ALA A C 1
ATOM 638 O O . ALA A 1 87 ? 0.615 -3.861 14.471 1.00 96.38 87 ALA A O 1
ATOM 639 N N . ALA A 1 88 ? 1.250 -3.599 12.334 1.00 96.19 88 ALA A N 1
ATOM 640 C CA . ALA A 1 88 ? 1.062 -4.984 11.914 1.00 96.19 88 ALA A CA 1
ATOM 641 C C . ALA A 1 88 ? 2.324 -5.857 12.060 1.00 96.19 88 ALA A C 1
ATOM 643 O O . ALA A 1 88 ? 2.303 -7.003 11.612 1.00 96.19 88 ALA A O 1
ATOM 644 N N . GLU A 1 89 ? 3.422 -5.322 12.613 1.00 94.81 89 GLU A N 1
ATOM 645 C CA . GLU A 1 89 ? 4.741 -5.977 12.663 1.00 94.81 89 GLU A CA 1
ATOM 646 C C . GLU A 1 89 ? 5.214 -6.495 11.286 1.00 94.81 89 GLU A C 1
ATOM 648 O O . GLU A 1 89 ? 5.846 -7.545 11.151 1.00 94.81 89 GLU A O 1
ATOM 653 N N . ALA A 1 90 ? 4.902 -5.737 10.236 1.00 92.62 90 ALA A N 1
ATOM 654 C CA . ALA A 1 90 ? 5.174 -6.064 8.845 1.00 92.62 90 ALA A CA 1
ATOM 655 C C . ALA A 1 90 ? 6.136 -5.055 8.198 1.00 92.62 90 ALA A C 1
ATOM 657 O O . ALA A 1 90 ? 6.441 -3.986 8.730 1.00 92.62 90 ALA A O 1
ATOM 658 N N . SER A 1 91 ? 6.613 -5.389 7.002 1.00 89.75 91 SER A N 1
ATOM 659 C CA . SER A 1 91 ? 7.307 -4.448 6.125 1.00 89.75 91 SER A CA 1
ATOM 660 C C . SER A 1 91 ? 6.361 -3.927 5.045 1.00 89.75 91 SER A C 1
ATOM 662 O O . SER A 1 91 ? 5.399 -4.592 4.663 1.00 89.75 91 SER A O 1
ATOM 664 N N . TRP A 1 92 ? 6.652 -2.736 4.525 1.00 92.06 92 TRP A N 1
ATOM 665 C CA . TRP A 1 92 ? 5.964 -2.193 3.357 1.00 92.06 92 TRP A CA 1
ATOM 666 C C . TRP A 1 92 ? 6.971 -1.693 2.326 1.00 92.06 92 TRP A C 1
ATOM 668 O O . TRP A 1 92 ? 8.118 -1.372 2.649 1.00 92.06 92 TRP A O 1
ATOM 678 N N . MET A 1 93 ? 6.526 -1.617 1.076 1.00 88.44 93 MET A N 1
ATOM 679 C CA . MET A 1 93 ? 7.286 -1.028 -0.018 1.00 88.44 93 MET A CA 1
ATOM 680 C C . MET A 1 93 ? 6.355 -0.298 -0.980 1.00 88.44 93 MET A C 1
ATOM 682 O O . MET A 1 93 ? 5.190 -0.665 -1.129 1.00 88.44 93 MET A O 1
ATOM 686 N N . ARG A 1 94 ? 6.899 0.701 -1.674 1.00 88.88 94 ARG A N 1
ATOM 687 C CA . ARG A 1 94 ? 6.253 1.365 -2.805 1.00 88.88 94 ARG A CA 1
ATOM 688 C C . ARG A 1 94 ? 6.915 0.897 -4.098 1.00 88.88 94 ARG A C 1
ATOM 690 O O . ARG A 1 94 ? 8.142 0.844 -4.170 1.00 88.88 94 ARG A O 1
ATOM 697 N N . ALA A 1 95 ? 6.117 0.603 -5.118 1.00 83.56 95 ALA A N 1
ATOM 698 C CA . ALA A 1 95 ? 6.602 0.258 -6.449 1.00 83.56 95 ALA A CA 1
ATOM 699 C C . ALA A 1 95 ? 6.006 1.190 -7.511 1.00 83.56 95 ALA A C 1
ATOM 701 O O . ALA A 1 95 ? 4.894 1.691 -7.354 1.00 83.56 95 ALA A O 1
ATOM 702 N N . TYR A 1 96 ? 6.753 1.393 -8.596 1.00 83.31 96 TYR A N 1
ATOM 703 C CA . TYR A 1 96 ? 6.311 2.113 -9.787 1.00 83.31 96 TYR A CA 1
ATOM 704 C C . TYR A 1 96 ? 6.501 1.207 -11.000 1.00 83.31 96 TYR A C 1
ATOM 706 O O . TYR A 1 96 ? 7.533 0.547 -11.119 1.00 83.31 96 TYR A O 1
ATOM 714 N N . ILE A 1 97 ? 5.517 1.195 -11.895 1.00 78.69 97 ILE A N 1
ATOM 715 C CA . ILE A 1 97 ? 5.557 0.440 -13.148 1.00 78.69 97 ILE A CA 1
ATOM 716 C C . ILE A 1 97 ? 5.599 1.450 -14.296 1.00 78.69 97 ILE A C 1
ATOM 718 O O . ILE A 1 97 ? 4.811 2.394 -14.327 1.00 78.69 97 ILE A O 1
ATOM 722 N N . ILE A 1 98 ? 6.545 1.268 -15.218 1.00 80.44 98 ILE A N 1
ATOM 723 C CA . ILE A 1 98 ? 6.695 2.089 -16.424 1.00 80.44 98 ILE A CA 1
ATOM 724 C C . ILE A 1 98 ? 6.672 1.151 -17.623 1.00 80.44 98 ILE A C 1
ATOM 726 O O . ILE A 1 98 ? 7.555 0.306 -17.770 1.00 80.44 98 ILE A O 1
ATOM 730 N N . GLU A 1 99 ? 5.685 1.321 -18.497 1.00 78.75 99 GLU A N 1
ATOM 731 C CA . GLU A 1 99 ? 5.467 0.442 -19.646 1.00 78.75 99 GLU A CA 1
ATOM 732 C C . GLU A 1 99 ? 5.339 1.221 -20.949 1.00 78.75 99 GLU A C 1
ATOM 734 O O . GLU A 1 99 ? 4.977 2.397 -20.975 1.00 78.75 99 GLU A O 1
ATOM 739 N N . ARG A 1 100 ? 5.651 0.550 -22.064 1.00 84.38 100 ARG A N 1
ATOM 740 C CA . ARG A 1 100 ? 5.615 1.160 -23.405 1.00 84.38 100 ARG A CA 1
ATOM 741 C C . ARG A 1 100 ? 4.197 1.440 -23.901 1.00 84.38 100 ARG A C 1
ATOM 743 O O . ARG A 1 100 ? 4.018 2.316 -24.741 1.00 84.38 100 ARG A O 1
ATOM 750 N N . LYS A 1 101 ? 3.216 0.675 -23.426 1.00 86.38 101 LYS A N 1
ATOM 751 C CA . LYS A 1 101 ? 1.793 0.821 -23.733 1.00 86.38 101 LYS A CA 1
ATOM 752 C C . LYS A 1 101 ? 1.034 0.700 -22.406 1.00 86.38 101 LYS A C 1
ATOM 754 O O . LYS A 1 101 ? 1.426 -0.149 -21.608 1.00 86.38 101 LYS A O 1
ATOM 759 N N . PRO A 1 102 ? -0.009 1.512 -22.163 1.00 81.88 102 PRO A N 1
ATOM 760 C CA . PRO A 1 102 ? -0.885 1.295 -21.019 1.00 81.88 102 PRO A CA 1
ATOM 761 C C . PRO A 1 102 ? -1.520 -0.104 -21.083 1.00 81.88 102 PRO 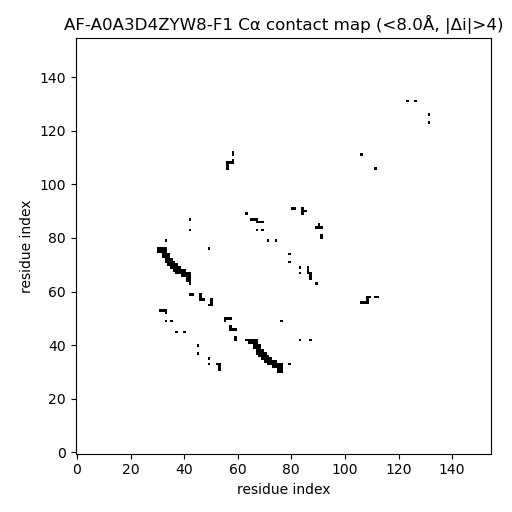A C 1
ATOM 763 O O . PRO A 1 102 ? -1.750 -0.609 -22.192 1.00 81.88 102 PRO A O 1
ATOM 766 N N . PRO A 1 103 ? -1.805 -0.725 -19.928 1.00 80.00 103 PRO A N 1
ATOM 767 C CA . PRO A 1 103 ? -2.490 -2.006 -19.904 1.00 80.00 103 PRO A CA 1
ATOM 768 C C . PRO A 1 103 ? -3.919 -1.842 -20.442 1.00 80.00 103 PRO A C 1
ATOM 770 O O . PRO A 1 103 ? -4.507 -0.761 -20.356 1.00 80.00 103 PRO A O 1
ATOM 773 N N . ASP A 1 104 ? -4.469 -2.908 -21.029 1.00 85.62 104 ASP A N 1
ATOM 774 C CA . ASP A 1 104 ? -5.832 -2.876 -21.577 1.00 85.62 104 ASP A CA 1
ATOM 775 C C . ASP A 1 104 ? -6.892 -2.763 -20.454 1.00 85.62 104 ASP A C 1
ATOM 777 O O . ASP A 1 104 ? -7.966 -2.206 -20.673 1.00 85.62 104 ASP A O 1
ATOM 781 N N . GLU A 1 105 ? -6.551 -3.204 -19.238 1.00 84.12 105 GLU A N 1
ATOM 782 C CA . GLU A 1 105 ? -7.318 -3.016 -18.001 1.00 84.12 105 GLU A CA 1
ATOM 783 C C . GLU A 1 105 ? -6.401 -2.475 -16.887 1.00 84.12 105 GLU A C 1
ATOM 785 O O . GLU A 1 105 ? -5.207 -2.782 -16.883 1.00 84.12 105 GLU A O 1
ATOM 790 N N . PRO A 1 106 ? -6.908 -1.683 -15.922 1.00 81.94 106 PRO A N 1
ATOM 791 C CA . PRO A 1 106 ? -6.118 -1.277 -14.763 1.00 81.94 106 PRO A CA 1
ATOM 792 C C . PRO A 1 106 ? -5.555 -2.486 -14.013 1.00 81.94 106 PRO A C 1
ATOM 794 O O . PRO A 1 106 ? -6.254 -3.474 -13.792 1.00 81.94 106 PRO A O 1
ATOM 797 N N . TYR A 1 107 ? -4.300 -2.394 -13.574 1.00 81.06 107 TYR A N 1
ATOM 798 C CA . TYR A 1 107 ? -3.696 -3.456 -12.778 1.00 81.06 107 TYR A CA 1
ATOM 799 C C . TYR A 1 107 ? -4.466 -3.684 -11.478 1.00 81.06 107 TYR A C 1
ATOM 801 O O . TYR A 1 107 ? -4.677 -2.746 -10.710 1.00 81.06 107 TYR A O 1
ATOM 809 N N . SER A 1 108 ? -4.816 -4.941 -11.201 1.00 83.81 108 SER A N 1
ATOM 810 C CA . SER A 1 108 ? -5.231 -5.342 -9.858 1.00 83.81 108 SER A CA 1
ATOM 811 C C . SER A 1 108 ? -4.017 -5.462 -8.931 1.00 83.81 108 SER A C 1
ATOM 813 O O . SER A 1 108 ? -2.889 -5.702 -9.382 1.00 83.81 108 SER A O 1
ATOM 815 N N . ALA A 1 109 ? -4.251 -5.361 -7.625 1.00 79.75 109 ALA A N 1
ATOM 816 C CA . ALA A 1 109 ? -3.237 -5.570 -6.595 1.00 79.75 109 ALA A CA 1
ATOM 817 C C . ALA A 1 109 ? -2.531 -6.939 -6.723 1.00 79.75 109 ALA A C 1
ATOM 819 O O . ALA A 1 109 ? -1.311 -7.039 -6.589 1.00 79.75 109 ALA A O 1
ATOM 820 N N . GLU A 1 110 ? -3.275 -7.998 -7.047 1.00 79.44 110 GLU A N 1
ATOM 821 C CA . GLU A 1 110 ? -2.753 -9.356 -7.241 1.00 79.44 110 GLU A CA 1
ATOM 822 C C . GLU A 1 110 ? -1.872 -9.444 -8.485 1.00 79.44 110 GLU A C 1
ATOM 824 O O . GLU A 1 110 ? -0.805 -10.060 -8.453 1.00 79.44 110 GLU A O 1
ATOM 829 N N . THR A 1 111 ? -2.290 -8.785 -9.567 1.00 82.44 111 THR A N 1
ATOM 830 C CA . THR A 1 111 ? -1.501 -8.717 -10.799 1.00 82.44 111 THR A CA 1
ATOM 831 C C . THR A 1 111 ? -0.180 -8.001 -10.533 1.00 82.44 111 THR A C 1
ATOM 833 O O . THR A 1 111 ? 0.873 -8.489 -10.940 1.00 82.44 111 THR A O 1
ATOM 836 N N . MET A 1 112 ? -0.200 -6.904 -9.766 1.00 80.12 112 MET A N 1
ATOM 837 C CA . MET A 1 112 ? 1.026 -6.211 -9.359 1.00 80.12 112 MET A CA 1
ATOM 838 C C . MET A 1 112 ? 1.938 -7.095 -8.505 1.00 80.12 112 MET A C 1
ATOM 840 O O . MET A 1 112 ? 3.149 -7.074 -8.711 1.00 80.12 112 MET A O 1
ATOM 844 N N . LEU A 1 113 ? 1.400 -7.900 -7.581 1.00 80.12 113 LEU A N 1
ATOM 845 C CA . LEU A 1 113 ? 2.212 -8.851 -6.809 1.00 80.12 113 LEU A CA 1
ATOM 846 C C . LEU A 1 113 ? 2.851 -9.922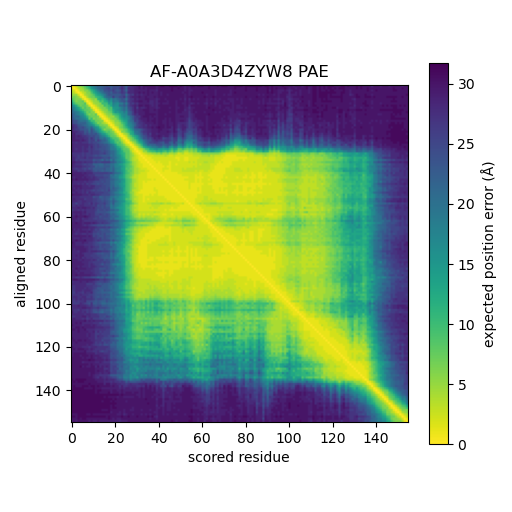 -7.694 1.00 80.12 113 LEU A C 1
ATOM 848 O O . LEU A 1 113 ? 4.014 -10.259 -7.474 1.00 80.12 113 LEU A O 1
ATOM 852 N N . SER A 1 114 ? 2.123 -10.432 -8.692 1.00 82.06 114 SER A N 1
ATOM 853 C CA . SER A 1 114 ? 2.682 -11.373 -9.667 1.00 82.06 114 SER A CA 1
ATOM 854 C C . SER A 1 114 ? 3.827 -10.725 -10.438 1.00 82.06 114 SER A C 1
ATOM 856 O O . SER A 1 114 ? 4.935 -11.248 -10.431 1.00 82.06 114 SER A O 1
ATOM 858 N N . VAL A 1 115 ? 3.603 -9.531 -10.998 1.00 78.88 115 VAL A N 1
ATOM 859 C CA . VAL A 1 115 ? 4.628 -8.781 -11.739 1.00 78.88 115 VAL A CA 1
ATOM 860 C C . VAL A 1 115 ? 5.843 -8.491 -10.859 1.00 78.88 115 VAL A C 1
ATOM 862 O O . VAL A 1 115 ? 6.975 -8.677 -11.292 1.00 78.88 115 VAL A O 1
ATOM 865 N N . LEU A 1 116 ? 5.648 -8.082 -9.603 1.00 80.31 116 LEU A N 1
ATOM 866 C CA . LEU A 1 116 ? 6.753 -7.856 -8.668 1.00 80.31 116 LEU A CA 1
ATOM 867 C C . LEU A 1 116 ? 7.500 -9.149 -8.331 1.00 80.31 116 LEU A C 1
ATOM 869 O O . LEU A 1 116 ? 8.724 -9.124 -8.198 1.00 80.31 116 LEU A O 1
ATOM 873 N N . SER A 1 117 ? 6.797 -10.275 -8.204 1.00 79.19 117 SER A N 1
ATOM 874 C CA . SER A 1 117 ? 7.421 -11.585 -8.010 1.00 79.19 117 SER A CA 1
ATOM 875 C C . SER A 1 117 ? 8.246 -11.997 -9.230 1.00 79.19 117 SER A C 1
ATOM 877 O O . SER A 1 117 ? 9.367 -12.482 -9.062 1.00 79.19 117 SER A O 1
ATOM 879 N N . ASP A 1 118 ? 7.743 -11.748 -10.436 1.00 81.56 118 ASP A N 1
ATOM 880 C CA . ASP A 1 118 ? 8.429 -12.047 -11.694 1.00 81.56 118 ASP A CA 1
ATOM 881 C C . ASP A 1 118 ? 9.660 -11.154 -11.871 1.00 81.56 118 ASP A C 1
ATOM 883 O O . ASP A 1 118 ? 10.753 -11.649 -12.135 1.00 81.56 118 ASP A O 1
ATOM 887 N N . VAL A 1 119 ? 9.527 -9.847 -11.617 1.00 77.88 119 VAL A N 1
ATOM 888 C CA . VAL A 1 119 ? 10.642 -8.887 -11.639 1.00 77.88 119 VAL A CA 1
ATOM 889 C C . VAL A 1 119 ? 11.694 -9.254 -10.599 1.00 77.88 119 VAL A C 1
ATOM 891 O O . VAL A 1 119 ? 12.883 -9.249 -10.912 1.00 77.88 119 VAL A O 1
ATOM 894 N N . ARG A 1 120 ? 11.286 -9.609 -9.373 1.00 80.75 120 ARG A N 1
ATOM 895 C CA . ARG A 1 120 ? 12.210 -10.080 -8.334 1.00 80.75 120 ARG A CA 1
ATOM 896 C C . ARG A 1 120 ? 12.946 -11.332 -8.794 1.00 80.75 120 ARG A C 1
ATOM 898 O O . ARG A 1 120 ? 14.150 -11.408 -8.586 1.00 80.75 120 ARG A O 1
ATOM 905 N N . THR A 1 121 ? 12.238 -12.291 -9.385 1.00 80.06 121 THR A N 1
ATOM 906 C CA . THR A 1 121 ? 12.818 -13.546 -9.885 1.00 80.06 121 THR A CA 1
ATOM 907 C C . THR A 1 121 ? 13.831 -13.267 -10.988 1.00 80.06 121 THR A C 1
ATOM 909 O O . THR A 1 121 ? 14.988 -13.646 -10.845 1.00 80.06 121 THR A O 1
ATOM 912 N N . ALA A 1 122 ? 13.448 -12.508 -12.016 1.00 79.38 122 ALA A N 1
ATOM 913 C CA . ALA A 1 122 ? 14.330 -12.132 -13.117 1.00 79.38 122 ALA A CA 1
ATOM 914 C C . ALA A 1 122 ? 15.555 -11.338 -12.635 1.00 79.38 122 ALA A C 1
ATOM 916 O O . ALA A 1 122 ? 16.675 -11.567 -13.092 1.00 79.38 122 ALA A O 1
ATOM 917 N N . TRP A 1 123 ? 15.367 -10.430 -11.671 1.00 82.62 123 TRP A N 1
ATOM 918 C CA . TRP A 1 123 ? 16.472 -9.730 -11.024 1.00 82.62 123 TRP A CA 1
ATOM 919 C C . TRP A 1 123 ? 17.405 -10.708 -10.306 1.00 82.62 123 TRP A C 1
ATOM 921 O O . TRP A 1 123 ? 18.608 -10.661 -10.539 1.00 82.62 123 TRP A O 1
ATOM 931 N N . PHE A 1 124 ? 16.864 -11.622 -9.492 1.00 81.75 124 PHE A N 1
ATOM 932 C CA . PHE A 1 124 ? 17.645 -12.629 -8.766 1.00 81.75 124 PHE A CA 1
ATOM 933 C C . PHE A 1 124 ? 18.408 -13.571 -9.701 1.00 81.75 124 PHE A C 1
ATOM 935 O O . PHE A 1 124 ? 19.535 -13.957 -9.390 1.00 81.75 124 PHE A O 1
ATOM 942 N N . GLU A 1 125 ? 17.813 -13.958 -10.828 1.00 84.94 125 GLU A N 1
ATOM 943 C CA . GLU A 1 125 ? 18.440 -14.782 -11.867 1.00 84.94 125 GLU A CA 1
ATOM 944 C C . GLU A 1 125 ? 19.563 -14.031 -12.589 1.00 84.94 125 GLU A C 1
ATOM 946 O O . GLU A 1 125 ? 20.581 -14.633 -12.926 1.00 84.94 125 GLU A O 1
ATOM 951 N N . GLY A 1 126 ? 19.422 -12.712 -12.749 1.00 81.00 126 GLY A N 1
ATOM 952 C CA . GLY A 1 126 ? 20.441 -11.840 -13.333 1.00 81.00 126 GLY A CA 1
ATOM 953 C C . GLY A 1 126 ? 21.656 -11.565 -12.438 1.00 81.00 126 GLY A C 1
ATOM 954 O O . GLY A 1 126 ? 22.640 -11.003 -12.919 1.00 81.00 126 GLY A O 1
ATOM 955 N N . LEU A 1 127 ? 21.618 -11.941 -11.155 1.00 87.81 127 LEU A N 1
ATOM 956 C CA . LEU A 1 127 ? 22.740 -11.758 -10.230 1.00 87.81 127 LEU A CA 1
ATOM 957 C C . LEU A 1 127 ? 23.853 -12.789 -10.452 1.00 87.81 127 LEU A C 1
ATOM 959 O O . LEU A 1 127 ? 23.595 -13.974 -10.691 1.00 87.81 127 LEU A O 1
ATOM 963 N N . SER A 1 128 ? 25.102 -12.350 -10.267 1.00 90.31 128 SER A N 1
ATOM 964 C CA . SER A 1 128 ? 26.235 -13.269 -10.136 1.00 90.31 128 SER A CA 1
ATOM 965 C C . SER A 1 128 ? 26.144 -14.073 -8.834 1.00 90.31 128 SER A C 1
ATOM 967 O O . SER A 1 128 ? 25.464 -13.684 -7.882 1.00 90.31 128 SER A O 1
ATOM 969 N N . GLU A 1 129 ? 26.862 -15.194 -8.762 1.00 85.81 129 GLU A N 1
ATOM 970 C CA . GLU A 1 129 ? 26.878 -16.036 -7.560 1.00 85.81 129 GLU A CA 1
ATOM 971 C C . GLU A 1 129 ? 27.413 -15.287 -6.327 1.00 85.81 129 GLU A C 1
ATOM 973 O O . GLU A 1 129 ? 26.846 -15.392 -5.243 1.00 85.81 129 GLU A O 1
ATOM 978 N N . GLU A 1 130 ? 28.438 -14.449 -6.502 1.00 86.69 130 GLU A N 1
ATOM 979 C CA . GLU A 1 130 ? 28.992 -13.606 -5.435 1.00 86.69 130 GLU A CA 1
ATOM 980 C C . GLU A 1 130 ? 27.955 -12.604 -4.898 1.00 86.69 130 GLU A C 1
ATOM 982 O O . GLU A 1 130 ? 27.780 -12.463 -3.686 1.00 86.69 130 GLU A O 1
ATOM 987 N N . GLN A 1 131 ? 27.201 -11.952 -5.791 1.00 84.69 131 GLN A N 1
ATOM 988 C CA . GLN A 1 131 ? 26.131 -11.023 -5.410 1.00 84.69 131 GLN A CA 1
ATOM 989 C C . GLN A 1 131 ? 24.987 -11.743 -4.689 1.00 84.69 131 GLN A C 1
ATOM 991 O O . GLN A 1 131 ? 24.463 -11.241 -3.692 1.00 84.69 131 GLN A O 1
ATOM 996 N N . ARG A 1 132 ? 24.619 -12.938 -5.165 1.00 83.81 132 ARG A N 1
ATOM 997 C CA . ARG A 1 132 ? 23.570 -13.764 -4.560 1.00 83.81 132 ARG A CA 1
ATOM 998 C C . ARG A 1 132 ? 23.966 -14.204 -3.145 1.00 83.81 132 ARG A C 1
ATOM 1000 O O . ARG A 1 132 ? 23.161 -14.078 -2.223 1.00 83.81 132 ARG A O 1
ATOM 1007 N N . GLN A 1 133 ? 25.213 -14.634 -2.946 1.00 80.62 133 GLN A N 1
ATOM 1008 C CA . GLN A 1 133 ? 25.745 -15.006 -1.630 1.00 80.62 133 GLN A CA 1
ATOM 1009 C C . GLN A 1 133 ? 25.823 -13.815 -0.666 1.00 80.62 133 GLN A C 1
ATOM 1011 O O . GLN A 1 133 ? 25.454 -13.958 0.500 1.00 80.62 133 GLN A O 1
ATOM 1016 N N . ALA A 1 134 ? 26.220 -12.630 -1.138 1.00 83.50 134 ALA A N 1
ATOM 1017 C CA . ALA A 1 134 ? 26.251 -11.420 -0.315 1.00 83.50 134 ALA A CA 1
ATOM 1018 C C . ALA A 1 134 ? 24.851 -11.009 0.187 1.00 83.50 134 ALA A C 1
ATOM 1020 O O . ALA A 1 134 ? 24.688 -10.641 1.352 1.00 83.50 134 ALA A O 1
ATOM 1021 N N . LEU A 1 135 ? 23.826 -11.119 -0.664 1.00 75.25 135 LEU A N 1
ATOM 1022 C CA . LEU A 1 135 ? 22.439 -10.798 -0.308 1.00 75.25 135 LEU A CA 1
ATOM 1023 C C . LEU A 1 135 ? 21.828 -11.811 0.668 1.00 75.25 135 LEU A C 1
ATOM 1025 O O . LEU A 1 135 ? 21.178 -11.416 1.637 1.00 75.25 135 LEU A O 1
ATOM 1029 N N . MET A 1 136 ? 22.066 -13.107 0.449 1.00 70.56 136 MET A N 1
ATOM 1030 C CA . MET A 1 136 ? 21.556 -14.174 1.319 1.00 70.56 136 MET A CA 1
ATOM 1031 C C . MET A 1 136 ? 22.314 -14.256 2.654 1.00 70.56 136 MET A C 1
ATOM 1033 O O . MET A 1 136 ? 21.732 -14.626 3.673 1.00 70.56 136 MET A O 1
ATOM 1037 N N . GLY A 1 137 ? 23.590 -13.859 2.681 1.00 62.94 137 GLY A N 1
ATOM 1038 C CA . GLY A 1 137 ? 24.401 -13.784 3.900 1.00 62.94 137 GLY A CA 1
ATOM 1039 C C . GLY A 1 137 ? 24.027 -12.625 4.834 1.00 62.94 137 GLY A C 1
ATOM 1040 O O . GLY A 1 137 ? 24.249 -12.716 6.040 1.00 62.94 137 GLY A O 1
ATOM 1041 N N . GLY A 1 138 ? 23.415 -11.555 4.310 1.00 52.97 138 GLY A N 1
ATOM 1042 C CA . GLY A 1 138 ? 22.996 -10.387 5.097 1.00 52.97 138 GLY A CA 1
ATOM 1043 C C . GLY A 1 138 ? 21.718 -10.593 5.920 1.00 52.97 138 GLY A C 1
ATOM 1044 O O . GLY A 1 138 ? 21.545 -9.950 6.955 1.00 52.97 138 GLY A O 1
ATOM 1045 N N . TRP A 1 139 ? 20.843 -11.514 5.508 1.00 47.06 139 TRP A N 1
ATOM 1046 C CA . TRP A 1 139 ? 19.547 -11.759 6.159 1.00 47.06 139 TRP A CA 1
ATOM 1047 C C . TRP A 1 139 ? 19.598 -12.753 7.337 1.00 47.06 139 TRP A C 1
ATOM 1049 O O . TRP A 1 139 ? 18.621 -12.866 8.073 1.00 47.06 139 TRP A O 1
ATOM 1059 N N . GLY A 1 140 ? 20.729 -13.438 7.563 1.00 48.53 140 GLY A N 1
ATOM 1060 C CA . GLY A 1 140 ? 20.860 -14.503 8.574 1.00 48.53 140 GLY A CA 1
ATOM 1061 C C . GLY A 1 140 ? 21.970 -14.328 9.621 1.00 48.53 140 GLY A C 1
ATOM 1062 O O . GLY A 1 140 ? 22.218 -15.254 10.387 1.00 48.53 140 GLY A O 1
ATOM 1063 N N . GLY A 1 141 ? 22.664 -13.183 9.665 1.00 44.12 141 GLY A N 1
ATOM 1064 C CA . GLY A 1 141 ? 23.966 -13.077 10.349 1.00 44.12 141 GLY A CA 1
ATOM 1065 C C . GLY A 1 141 ? 24.134 -11.981 11.408 1.00 44.12 141 GLY A C 1
ATOM 1066 O O . GLY A 1 141 ? 25.272 -11.622 11.698 1.00 44.12 141 GLY A O 1
ATOM 1067 N N . GLY A 1 142 ? 23.065 -11.403 11.973 1.00 47.62 142 GLY A N 1
ATOM 1068 C CA . GLY A 1 142 ? 23.222 -10.139 12.715 1.00 47.62 142 GLY A CA 1
ATOM 1069 C C . GLY A 1 142 ? 22.207 -9.783 13.799 1.00 47.62 142 GLY A C 1
ATOM 1070 O O . GLY A 1 142 ? 21.910 -8.605 13.948 1.00 47.62 142 GLY A O 1
ATOM 1071 N N . ARG A 1 143 ? 21.686 -10.737 14.583 1.00 48.84 143 ARG A N 1
ATOM 1072 C CA . ARG A 1 143 ? 20.960 -10.434 15.842 1.00 48.84 143 ARG A CA 1
ATOM 1073 C C . ARG A 1 143 ? 21.302 -11.388 16.991 1.00 48.84 143 ARG A C 1
ATOM 1075 O O . ARG A 1 143 ? 20.430 -11.798 17.742 1.00 48.84 143 ARG A O 1
ATOM 1082 N N . ASN A 1 144 ? 22.582 -11.729 17.161 1.00 50.59 144 ASN A N 1
ATOM 1083 C CA . ASN A 1 144 ? 23.022 -12.377 18.403 1.00 50.59 144 ASN A CA 1
ATOM 1084 C C . ASN A 1 144 ? 24.408 -11.913 18.879 1.00 50.59 144 ASN A C 1
ATOM 1086 O O . ASN A 1 144 ? 25.288 -12.707 19.194 1.00 50.59 144 ASN A O 1
ATOM 1090 N N . ARG A 1 145 ? 24.611 -10.591 18.933 1.00 49.06 145 ARG A N 1
ATOM 1091 C CA . ARG A 1 145 ? 25.745 -9.971 19.638 1.00 49.06 145 ARG A CA 1
ATOM 1092 C C . ARG A 1 145 ? 25.225 -9.285 20.901 1.00 49.06 145 ARG A C 1
ATOM 1094 O O . ARG A 1 145 ? 25.261 -8.069 21.026 1.00 49.06 145 ARG A O 1
ATOM 1101 N N . GLY A 1 146 ? 24.649 -10.087 21.790 1.00 48.53 146 GLY A N 1
ATOM 1102 C CA . GLY A 1 146 ? 24.009 -9.611 23.013 1.00 48.53 146 GLY A CA 1
ATOM 1103 C C . GLY A 1 146 ? 23.725 -10.720 24.019 1.00 48.53 146 GLY A C 1
ATOM 1104 O O . GLY A 1 146 ? 22.718 -10.660 24.708 1.00 48.53 146 GLY A O 1
ATOM 1105 N N . GLN A 1 147 ? 24.568 -11.751 24.101 1.00 46.44 147 GLN A N 1
ATOM 1106 C CA . GLN A 1 147 ? 24.506 -12.693 25.218 1.00 46.44 147 GLN A CA 1
ATOM 1107 C C . GLN A 1 147 ? 25.901 -13.253 25.493 1.00 46.44 147 GLN A C 1
ATOM 1109 O O . GLN A 1 147 ? 26.301 -14.298 24.995 1.00 46.44 147 GLN A O 1
ATOM 1114 N N . GLY A 1 148 ? 26.682 -12.487 26.248 1.00 40.94 148 GLY A N 1
ATOM 1115 C CA . GLY A 1 148 ? 28.021 -12.864 26.669 1.00 40.94 148 GLY A CA 1
ATOM 1116 C C . GLY A 1 148 ? 28.377 -12.176 27.977 1.00 40.94 148 GLY A C 1
ATOM 1117 O O . GLY A 1 148 ? 28.928 -11.084 27.962 1.00 40.94 148 GLY A O 1
ATOM 1118 N N . GLY A 1 149 ? 28.064 -12.843 29.090 1.00 43.12 149 GLY A N 1
ATOM 1119 C CA . GLY A 1 149 ? 28.838 -12.738 30.328 1.00 43.12 149 GLY A CA 1
ATOM 1120 C C . GLY A 1 149 ? 28.472 -11.615 31.296 1.00 43.12 149 GLY A C 1
ATOM 1121 O O . GLY A 1 149 ? 29.234 -10.671 31.460 1.00 43.12 149 GLY A O 1
ATOM 1122 N N . GLY A 1 150 ? 27.377 -11.784 32.039 1.00 39.94 150 GLY A N 1
ATOM 1123 C CA . GLY A 1 150 ? 27.265 -11.213 33.383 1.00 39.94 150 GLY A CA 1
ATOM 1124 C C . GLY A 1 150 ? 27.449 -12.327 34.418 1.00 39.94 150 GLY A C 1
ATOM 1125 O O . GLY A 1 150 ? 26.544 -13.150 34.544 1.00 39.94 150 GLY A O 1
ATOM 1126 N N . PRO A 1 151 ? 28.581 -12.423 35.140 1.00 46.03 151 PRO A N 1
ATOM 1127 C CA . PRO A 1 151 ? 28.703 -13.367 36.241 1.00 46.03 151 PRO A CA 1
ATOM 1128 C C . PRO A 1 151 ? 27.995 -12.790 37.470 1.00 46.03 151 PRO A C 1
ATOM 1130 O O . PRO A 1 151 ? 28.514 -11.920 38.166 1.00 46.03 151 PRO A O 1
ATOM 1133 N N . GLY A 1 152 ? 26.781 -13.280 37.712 1.00 45.84 152 GLY A N 1
ATOM 1134 C CA . GLY A 1 152 ? 26.030 -13.059 38.938 1.00 45.84 152 GLY A CA 1
ATOM 1135 C C . GLY A 1 152 ? 25.779 -14.373 39.671 1.00 45.84 152 GLY A C 1
ATOM 1136 O O . GLY A 1 152 ? 24.927 -15.144 39.257 1.00 45.84 152 GLY A O 1
ATOM 1137 N N . GLN A 1 153 ? 26.483 -14.527 40.796 1.00 42.16 153 GLN A N 1
ATOM 1138 C CA . GLN A 1 153 ? 25.966 -15.024 42.077 1.00 42.16 153 GLN A CA 1
ATOM 1139 C C . GLN A 1 153 ? 25.615 -16.520 42.243 1.00 42.16 153 GLN A C 1
ATOM 1141 O O . GLN A 1 153 ? 24.674 -17.035 41.650 1.00 42.16 153 GLN A O 1
ATOM 1146 N N . GLY A 1 154 ? 26.287 -17.160 43.209 1.00 38.38 154 GLY A N 1
ATOM 1147 C CA . GLY A 1 154 ? 25.751 -18.314 43.935 1.00 38.38 154 GLY A CA 1
ATOM 1148 C C . GLY A 1 154 ? 26.815 -19.160 44.639 1.00 38.38 154 GLY A C 1
ATOM 1149 O O . GLY A 1 154 ? 27.574 -19.834 43.955 1.00 38.38 154 GLY A O 1
ATOM 1150 N N . GLY A 1 155 ? 26.785 -19.169 45.980 1.00 35.62 155 GLY A N 1
ATOM 1151 C CA . GLY A 1 155 ? 27.309 -20.255 46.830 1.00 35.62 155 GLY A CA 1
ATOM 1152 C C . GLY A 1 155 ? 28.749 -20.138 47.292 1.00 35.62 155 GLY A C 1
ATOM 1153 O O . GLY A 1 155 ? 29.632 -20.590 46.536 1.00 35.62 155 GLY A O 1
#

Foldseek 3Di:
DDDDDDDDDDDDDPPDPPPPPPPPPPPPPDAAFDFDWDDQAWLVVVVVRVCVRHVDADADDPPQGFTFTDGGDRHRPVVVVVVSCVRSVHDDDDDDDDDPDDDPDDDHNVNVVVVVVVVVVVVLVPDDPVRNCVVVCVVPPDDPPPDDDDDDDDD

Secondary structure (DSSP, 8-state):
------------SSSSS------------PPPEEEEEEEEEEHHHHHHHHHHHH-------TT---EEEEEEEEEEHHHHHHHHHHHTT----------SS--SSPPPHHHHHHHHHHHHHHHHHTS-HHHHHHHHHHSSSSS--S---------

pLDDT: mean 76.23, std 20.53, range [35.62, 98.12]

Mean predicted aligned error: 15.56 Å

Radius of gyration: 28.75 Å; Cα contacts (8 Å, |Δi|>4): 99; chains: 1; bounding box: 40×48×126 Å